Protein AF-A0A661DXK1-F1 (afdb_monomer_lite)

Secondary structure (DSSP, 8-state):
------------------------------------------S--TTTEEEEETTEEEEHHHHHHHHHTT--TT---PPTT-HHHHHHHHHHHHHHHHHHHHHHHHHHTTGGGSHHHHHHHHHHHHHHHHHHHIIIIIITT-PPPHHHHHHHTT-

Foldseek 3Di:
DDDDDDDDDDDDDDDDDDDDDDDDDDDDDDDDDDDPDDPDPDDDPVPQFPDDAVNDTDGVVVLVVCLVVPVDPPDDRDDPPDVVNVVVSVVSVVVVNVVSVVVVVCVVVVVCVDPVVVVVVVVVVVVVVVVCCCCCPVPVPDDDDPVNVVVVVVD

Radius of gyration: 29.28 Å; chains: 1; bounding box: 81×64×82 Å

Structure (mmCIF, N/CA/C/O backbone):
data_AF-A0A661DXK1-F1
#
_entry.id   AF-A0A661DXK1-F1
#
loop_
_atom_site.group_PDB
_atom_site.id
_atom_site.type_symbol
_atom_site.label_atom_id
_atom_site.label_alt_id
_atom_site.label_comp_id
_atom_site.label_asym_id
_atom_site.label_entity_id
_atom_site.label_seq_id
_atom_site.pdbx_PDB_ins_code
_atom_site.Cartn_x
_atom_site.Cartn_y
_atom_site.Cartn_z
_atom_site.occupancy
_atom_site.B_iso_or_equiv
_atom_site.auth_seq_id
_atom_site.auth_comp_id
_atom_site.auth_asym_id
_atom_site.auth_atom_id
_atom_site.pdbx_PDB_model_num
ATOM 1 N N . MET A 1 1 ? -59.986 -14.345 -28.622 1.00 38.09 1 MET A N 1
ATOM 2 C CA . MET A 1 1 ? -59.918 -12.960 -28.096 1.00 38.09 1 MET A CA 1
ATOM 3 C C . MET A 1 1 ? -59.099 -12.105 -29.068 1.00 38.09 1 MET A C 1
ATOM 5 O O . MET A 1 1 ? -58.374 -12.682 -29.869 1.00 38.09 1 MET A O 1
ATOM 9 N N . CYS A 1 2 ? -59.261 -10.778 -29.049 1.00 37.78 2 CYS A N 1
ATOM 10 C CA . CYS A 1 2 ? -58.542 -9.787 -29.890 1.00 37.78 2 CYS A CA 1
ATOM 11 C C . CYS A 1 2 ? -57.035 -9.717 -29.480 1.00 37.78 2 CYS A C 1
ATOM 13 O O . CYS A 1 2 ? -56.733 -10.170 -28.382 1.00 37.78 2 CYS A O 1
ATOM 15 N N . ASN A 1 3 ? -55.992 -9.331 -30.243 1.00 36.53 3 ASN A N 1
ATOM 16 C CA . ASN A 1 3 ? -55.689 -8.197 -31.157 1.00 36.53 3 ASN A CA 1
ATOM 17 C C . ASN A 1 3 ? -55.758 -6.806 -30.466 1.00 36.53 3 ASN A C 1
ATOM 19 O O . ASN A 1 3 ? -56.699 -6.595 -29.710 1.00 36.53 3 ASN A O 1
ATOM 23 N N . ASN A 1 4 ? -54.845 -5.824 -30.634 1.00 40.53 4 ASN A N 1
ATOM 24 C CA . ASN A 1 4 ? -53.823 -5.504 -31.670 1.00 40.53 4 ASN A CA 1
ATOM 25 C C . ASN A 1 4 ? -52.559 -4.846 -31.013 1.00 40.53 4 ASN A C 1
ATOM 27 O O . ASN A 1 4 ? -52.754 -4.195 -29.995 1.00 40.53 4 ASN A O 1
ATOM 31 N N . ASN A 1 5 ? -51.266 -4.915 -31.411 1.00 40.84 5 ASN A N 1
ATOM 32 C CA . ASN A 1 5 ? -50.470 -5.375 -32.586 1.00 40.84 5 ASN A CA 1
ATOM 33 C C . ASN A 1 5 ? -49.815 -4.226 -33.441 1.00 40.84 5 ASN A C 1
ATOM 35 O O . ASN A 1 5 ? -50.264 -3.089 -33.391 1.00 40.84 5 ASN A O 1
ATOM 39 N N . ILE A 1 6 ? -48.766 -4.547 -34.228 1.00 44.53 6 ILE A N 1
ATOM 40 C CA . ILE A 1 6 ? -48.110 -3.791 -35.337 1.00 44.53 6 ILE A CA 1
ATOM 41 C C . ILE A 1 6 ? -47.306 -2.481 -35.056 1.00 44.53 6 ILE A C 1
ATOM 43 O O . ILE A 1 6 ? -47.851 -1.419 -34.796 1.00 44.53 6 ILE A O 1
ATOM 47 N N . LYS A 1 7 ? -45.982 -2.597 -35.298 1.00 36.97 7 LYS A N 1
ATOM 48 C CA . LYS A 1 7 ? -44.988 -1.652 -35.885 1.00 36.97 7 LYS A CA 1
ATOM 49 C C . LYS A 1 7 ? -44.911 -0.186 -35.404 1.00 36.97 7 LYS A C 1
ATOM 51 O O . LYS A 1 7 ? -45.794 0.616 -35.679 1.00 36.97 7 LYS A O 1
ATOM 56 N N . PHE A 1 8 ? -43.707 0.212 -34.977 1.00 36.06 8 PHE A N 1
ATOM 57 C CA . PHE A 1 8 ? -43.208 1.588 -35.118 1.00 36.06 8 PHE A CA 1
ATOM 58 C C . PHE A 1 8 ? -42.010 1.623 -36.081 1.00 36.06 8 PHE A C 1
ATOM 60 O O . PHE A 1 8 ? -41.005 0.952 -35.861 1.00 36.06 8 PHE A O 1
ATOM 67 N N . LEU A 1 9 ? -42.125 2.403 -37.157 1.00 47.31 9 LEU A N 1
ATOM 68 C CA . LEU A 1 9 ? -41.053 2.714 -38.105 1.00 47.31 9 LEU A CA 1
ATOM 69 C C . LEU A 1 9 ? -41.050 4.226 -38.319 1.00 47.31 9 LEU A C 1
ATOM 71 O O . LEU A 1 9 ? -42.036 4.768 -38.810 1.00 47.31 9 LEU A O 1
ATOM 75 N N . SER A 1 10 ? -39.941 4.894 -38.010 1.00 35.59 10 SER A N 1
ATOM 76 C CA . SER A 1 10 ? -39.668 6.231 -38.539 1.00 35.59 10 SER A CA 1
ATOM 77 C C . SER A 1 10 ? -38.165 6.496 -38.580 1.00 35.59 10 SER A C 1
ATOM 79 O O . SER A 1 10 ? -37.492 6.493 -37.551 1.00 35.59 10 SER A O 1
ATOM 81 N N . ARG A 1 11 ? -37.637 6.722 -39.786 1.00 45.88 11 ARG A N 1
ATOM 82 C CA . ARG A 1 11 ? -36.354 7.397 -40.020 1.00 45.88 11 ARG A CA 1
ATOM 83 C C . ARG A 1 11 ? -36.662 8.611 -40.890 1.00 45.88 11 ARG A C 1
ATOM 85 O O . ARG A 1 11 ? -37.051 8.441 -42.041 1.00 45.88 11 ARG A O 1
ATOM 92 N N . ALA A 1 12 ? -36.471 9.806 -40.352 1.00 42.41 12 ALA A N 1
ATOM 93 C CA . ALA A 1 12 ? -36.473 11.061 -41.096 1.00 42.41 12 ALA A CA 1
ATOM 94 C C . ALA A 1 12 ? -35.495 12.022 -40.407 1.00 42.41 12 ALA A C 1
ATOM 96 O O . ALA A 1 12 ? -35.354 11.974 -39.186 1.00 42.41 12 ALA A O 1
ATOM 97 N N . ALA A 1 13 ? -34.799 12.855 -41.179 1.00 42.34 13 ALA A N 1
ATOM 98 C CA . ALA A 1 13 ? -33.769 13.760 -40.673 1.00 42.34 13 ALA A CA 1
ATOM 99 C C . ALA A 1 13 ? -33.868 15.135 -41.345 1.00 42.34 13 ALA A C 1
ATOM 101 O O . ALA A 1 13 ? -34.090 15.200 -42.549 1.00 42.34 13 ALA A O 1
ATOM 102 N N . LEU A 1 14 ? -33.660 16.195 -40.558 1.00 37.97 14 LEU A N 1
ATOM 103 C CA . LEU A 1 14 ? -33.315 17.581 -40.926 1.00 37.97 14 LEU A CA 1
ATOM 104 C C . LEU A 1 14 ? -32.859 18.227 -39.585 1.00 37.97 14 LEU A C 1
ATOM 106 O O . LEU A 1 14 ? -33.583 18.080 -38.608 1.00 37.97 14 LEU A O 1
ATOM 110 N N . VAL A 1 15 ? -31.625 18.699 -39.347 1.00 37.19 15 VAL A N 1
ATOM 111 C CA . VAL A 1 15 ? -30.772 19.718 -40.014 1.00 37.19 15 VAL A CA 1
ATOM 112 C C . VAL A 1 15 ? -31.146 21.165 -39.615 1.00 37.19 15 VAL A C 1
ATOM 114 O O . VAL A 1 15 ? -32.322 21.502 -39.594 1.00 37.19 15 VAL A O 1
ATOM 117 N N . LEU A 1 16 ? -30.107 21.998 -39.386 1.00 36.81 16 LEU A N 1
ATOM 118 C CA . LEU A 1 16 ? -30.073 23.438 -39.012 1.00 36.81 16 LEU A CA 1
ATOM 119 C C . LEU A 1 16 ? -30.355 23.811 -37.537 1.00 36.81 16 LEU A C 1
ATOM 121 O O . LEU A 1 16 ? -31.236 23.251 -36.898 1.00 36.81 16 LEU A O 1
ATOM 125 N N . GLY A 1 17 ? -29.602 24.801 -37.016 1.00 38.91 17 GLY A N 1
ATOM 126 C CA . GLY A 1 17 ? -29.803 25.363 -35.664 1.00 38.91 17 GLY A CA 1
ATOM 127 C C . GLY A 1 17 ? -28.581 26.006 -34.972 1.00 38.91 17 GLY A C 1
ATOM 128 O O . GLY A 1 17 ? -28.361 25.743 -33.795 1.00 38.91 17 GLY A O 1
ATOM 129 N N . LEU A 1 18 ? -27.759 26.810 -35.663 1.00 41.91 18 LEU A N 1
ATOM 130 C CA . LEU A 1 18 ? -26.598 27.488 -35.052 1.00 41.91 18 LEU A CA 1
ATOM 131 C C . LEU A 1 18 ? -27.007 28.809 -34.367 1.00 41.91 18 LEU A C 1
ATOM 133 O O . LEU A 1 18 ? -27.441 29.725 -35.061 1.00 41.91 18 LEU A O 1
ATOM 137 N N . SER A 1 19 ? -26.773 28.941 -33.055 1.00 40.97 19 SER A N 1
ATOM 138 C CA . SER A 1 19 ? -26.914 30.206 -32.307 1.00 40.97 19 SER A CA 1
ATOM 139 C C . SER A 1 19 ? -25.865 30.320 -31.196 1.00 40.97 19 SER A C 1
ATOM 141 O O . SER A 1 19 ? -25.796 29.457 -30.325 1.00 40.97 19 SER A O 1
ATOM 143 N N . LEU A 1 20 ? -25.078 31.402 -31.195 1.00 43.16 20 LEU A N 1
ATOM 144 C CA . LEU A 1 20 ? -24.196 31.756 -30.078 1.00 43.16 20 LEU A CA 1
ATOM 145 C C . LEU A 1 20 ? -24.950 32.627 -29.064 1.00 43.16 20 LEU A C 1
ATOM 147 O O . LEU A 1 20 ? -25.704 33.515 -29.459 1.00 43.16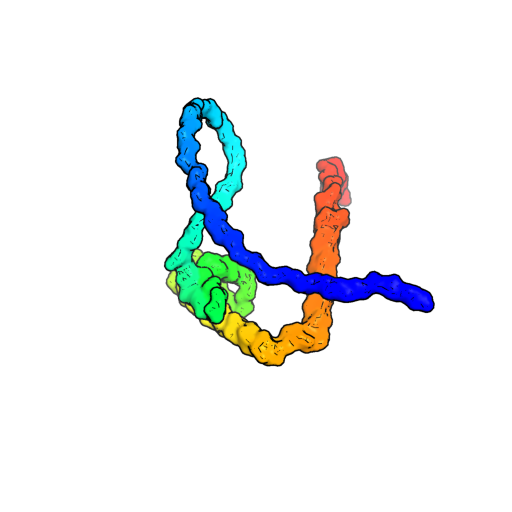 20 LEU A O 1
ATOM 151 N N . LEU A 1 21 ? -24.659 32.453 -27.774 1.00 51.19 21 LEU A N 1
ATOM 152 C CA . LEU A 1 21 ? -24.966 33.435 -26.731 1.00 51.19 21 LEU A CA 1
ATOM 153 C C . LEU A 1 21 ? -23.722 33.677 -25.873 1.00 51.19 21 LEU A C 1
ATOM 155 O O . LEU A 1 21 ? -23.481 32.994 -24.883 1.00 51.19 21 LEU A O 1
ATOM 159 N N . GLY A 1 22 ? -22.932 34.669 -26.280 1.00 39.12 22 GLY A N 1
ATOM 160 C CA . GLY A 1 22 ? -21.877 35.271 -25.473 1.00 39.12 22 GLY A CA 1
ATOM 161 C C . GLY A 1 22 ? -22.071 36.783 -25.459 1.00 39.12 22 GLY A C 1
ATOM 162 O O . GLY A 1 22 ? -21.933 37.424 -26.497 1.00 39.12 22 GLY A O 1
ATOM 163 N N . ALA A 1 23 ? -22.421 37.340 -24.300 1.00 42.62 23 ALA A N 1
ATOM 164 C CA . ALA A 1 23 ? -22.548 38.777 -24.079 1.00 42.62 23 ALA A CA 1
ATOM 165 C C . ALA A 1 23 ? -22.251 39.088 -22.603 1.00 42.62 23 ALA A C 1
ATOM 167 O O . ALA A 1 23 ? -22.959 38.617 -21.714 1.00 42.62 23 ALA A O 1
ATOM 168 N N . CYS A 1 24 ? -21.188 39.850 -22.348 1.00 42.25 24 CYS A N 1
ATOM 169 C CA . CYS A 1 24 ? -20.790 40.270 -21.003 1.00 42.25 24 CYS A CA 1
ATOM 170 C C . CYS A 1 24 ? -21.582 41.507 -20.541 1.00 42.25 24 CYS A C 1
ATOM 172 O O . CYS A 1 24 ? -22.112 42.255 -21.363 1.00 42.25 24 CYS A O 1
ATOM 174 N N . GLY A 1 25 ? -21.611 41.760 -19.230 1.00 28.70 25 GLY A N 1
ATOM 175 C CA . GLY A 1 25 ? -22.192 42.977 -18.658 1.00 28.70 25 GLY A CA 1
ATOM 176 C C . GLY A 1 25 ? -21.842 43.146 -17.180 1.00 28.70 25 GLY A C 1
ATOM 177 O O . GLY A 1 25 ? -22.477 42.541 -16.321 1.00 28.70 25 GLY A O 1
ATOM 178 N N . ASP A 1 26 ? -20.830 43.962 -16.889 1.00 37.12 26 ASP A N 1
ATOM 179 C CA . ASP A 1 26 ? -20.259 44.132 -15.549 1.00 37.12 26 ASP A CA 1
ATOM 180 C C . ASP A 1 26 ? -21.192 44.805 -14.529 1.00 37.12 26 ASP A C 1
ATOM 182 O O . ASP A 1 26 ? -21.925 45.746 -14.860 1.00 37.12 26 ASP A O 1
ATOM 186 N N . LYS A 1 27 ? -21.019 44.432 -13.249 1.00 31.48 27 LYS A N 1
ATOM 187 C CA . LYS A 1 27 ? -20.872 45.386 -12.129 1.00 31.48 27 LYS A CA 1
ATOM 188 C C . LYS A 1 27 ? -19.812 44.908 -11.134 1.00 31.48 27 LYS A C 1
ATOM 190 O O . LYS A 1 27 ? -19.471 43.733 -11.091 1.00 31.48 27 LYS A O 1
ATOM 195 N N . SER A 1 28 ? -19.274 45.867 -10.386 1.00 32.56 28 SER A N 1
ATOM 196 C CA . SER A 1 28 ? -18.034 45.766 -9.613 1.00 32.56 28 SER A CA 1
ATOM 197 C C . SER A 1 28 ? -18.272 45.738 -8.097 1.00 32.56 28 SER A C 1
ATOM 199 O O . SER A 1 28 ? -19.325 46.163 -7.625 1.00 32.56 28 SER A O 1
ATOM 201 N N . SER A 1 29 ? -17.197 45.382 -7.385 1.00 31.16 29 SER A N 1
ATOM 202 C CA . SER A 1 29 ? -16.835 45.819 -6.026 1.00 31.16 29 SER A CA 1
ATOM 203 C C . SER A 1 29 ? -17.256 44.952 -4.831 1.00 31.16 29 SER A C 1
ATOM 205 O O . SER A 1 29 ? -18.380 45.013 -4.351 1.00 31.16 29 SER A O 1
ATOM 207 N N . ASP A 1 30 ? -16.232 44.265 -4.312 1.00 29.59 30 ASP A N 1
ATOM 208 C CA . ASP A 1 30 ? -15.801 44.240 -2.903 1.00 29.59 30 ASP A CA 1
ATOM 209 C C . ASP A 1 30 ? -16.757 43.739 -1.801 1.00 29.59 30 ASP A C 1
ATOM 211 O O . ASP A 1 30 ? -17.664 44.435 -1.347 1.00 29.59 30 ASP A O 1
ATOM 215 N N . ALA A 1 31 ? -16.412 42.565 -1.261 1.00 33.53 31 ALA A N 1
ATOM 216 C CA . ALA A 1 31 ? -16.546 42.257 0.160 1.00 33.53 31 ALA A CA 1
ATOM 217 C C . ALA A 1 31 ? -15.465 41.236 0.570 1.00 33.53 31 ALA A C 1
ATOM 219 O O . ALA A 1 31 ? -15.501 40.077 0.155 1.00 33.53 31 ALA A O 1
ATOM 220 N N . THR A 1 32 ? -14.501 41.645 1.397 1.00 34.53 32 THR A N 1
ATOM 221 C CA . THR A 1 32 ? -13.485 40.732 1.953 1.00 34.53 32 THR A CA 1
ATOM 222 C C . THR A 1 32 ? -14.071 39.894 3.093 1.00 34.53 32 THR A C 1
ATOM 224 O O . THR A 1 32 ? -14.407 40.443 4.141 1.00 34.53 32 THR A O 1
ATOM 227 N N . VAL A 1 33 ? -14.130 38.565 2.936 1.00 41.22 33 VAL A N 1
ATOM 228 C CA . VAL A 1 33 ? -14.401 37.628 4.042 1.00 41.22 33 VAL A CA 1
ATOM 229 C C . VAL A 1 33 ? -13.423 36.451 4.019 1.00 41.22 33 VAL A C 1
ATOM 231 O O . VAL A 1 33 ? -13.191 35.818 2.993 1.00 41.22 33 VAL A O 1
ATOM 234 N N . THR A 1 34 ? -12.864 36.187 5.197 1.00 37.81 34 THR A N 1
ATOM 235 C CA . THR A 1 34 ? -11.996 35.072 5.591 1.00 37.81 34 THR A CA 1
ATOM 236 C C . THR A 1 34 ? -12.460 33.709 5.053 1.00 37.81 34 THR A C 1
ATOM 238 O O . THR A 1 34 ? -13.644 33.388 5.109 1.00 37.81 34 THR A O 1
ATOM 241 N N . GLY A 1 35 ? -11.522 32.890 4.563 1.00 33.81 35 GLY A N 1
ATOM 242 C CA . GLY A 1 35 ? -11.822 31.577 3.972 1.00 33.81 35 GLY A CA 1
ATOM 243 C C . GLY A 1 35 ? -12.206 30.478 4.975 1.00 33.81 35 GLY A C 1
ATOM 244 O O . GLY A 1 35 ? -12.186 30.676 6.191 1.00 33.81 35 GLY A O 1
ATOM 245 N N . PRO A 1 36 ? -12.463 29.268 4.455 1.00 36.94 36 PRO A N 1
ATOM 246 C CA . PRO A 1 36 ? -11.541 28.167 4.753 1.00 36.94 36 PRO A CA 1
ATOM 247 C C . PRO A 1 36 ? -10.765 27.686 3.513 1.00 36.94 36 PRO A C 1
ATOM 249 O O . PRO A 1 36 ? -10.957 28.164 2.396 1.00 36.94 36 PRO A O 1
ATOM 252 N N . VAL A 1 37 ? -9.832 26.755 3.732 1.00 44.19 37 VAL A N 1
ATOM 253 C CA . VAL A 1 37 ? -8.862 26.289 2.730 1.00 44.19 37 VAL A CA 1
ATOM 254 C C . VAL A 1 37 ? -9.516 25.386 1.677 1.00 44.19 37 VAL A C 1
ATOM 256 O O . VAL A 1 37 ? -9.548 24.165 1.819 1.00 44.19 37 VAL A O 1
ATOM 259 N N . SER A 1 38 ? -9.958 25.975 0.568 1.00 34.91 38 SER A N 1
ATOM 260 C CA . SER A 1 38 ? -10.167 25.234 -0.679 1.00 34.91 38 SER A CA 1
ATOM 261 C C . SER A 1 38 ? -8.815 24.952 -1.335 1.00 34.91 38 SER A C 1
ATOM 263 O O . SER A 1 38 ? -8.271 25.806 -2.036 1.00 34.91 38 SER A O 1
ATOM 265 N N . GLN A 1 39 ? -8.272 23.748 -1.133 1.00 37.34 39 GLN A N 1
ATOM 266 C CA . GLN A 1 39 ? -7.188 23.240 -1.978 1.00 37.34 39 GLN A CA 1
ATOM 267 C C . GLN A 1 39 ? -7.727 23.045 -3.399 1.00 37.34 39 GLN A C 1
ATOM 269 O O . GLN A 1 39 ? -8.360 22.038 -3.712 1.00 37.34 39 GLN A O 1
ATOM 274 N N . ALA A 1 40 ? -7.497 24.030 -4.266 1.00 39.28 40 ALA A N 1
ATOM 275 C CA . ALA A 1 40 ? -7.760 23.883 -5.686 1.00 39.28 40 ALA A CA 1
ATOM 276 C C . ALA A 1 40 ? -6.841 22.785 -6.242 1.00 39.28 40 ALA A C 1
ATOM 278 O O . ALA A 1 40 ? -5.620 22.931 -6.228 1.00 39.28 40 ALA A O 1
ATOM 279 N N . VAL A 1 41 ? -7.426 21.695 -6.747 1.00 48.78 41 VAL A N 1
ATOM 280 C CA . VAL A 1 41 ? -6.698 20.618 -7.439 1.00 48.78 41 VAL A CA 1
ATOM 281 C C . VAL A 1 41 ? -6.341 21.109 -8.848 1.00 48.78 41 VAL A C 1
ATOM 283 O O . VAL A 1 41 ? -6.937 20.723 -9.851 1.00 48.78 41 VAL A O 1
ATOM 286 N N . SER A 1 42 ? -5.431 22.081 -8.911 1.00 40.69 42 SER A N 1
ATOM 287 C CA . SER A 1 42 ? -5.127 22.838 -10.119 1.00 40.69 42 SER A CA 1
ATOM 288 C C . SER A 1 42 ? -4.049 22.158 -10.962 1.00 40.69 42 SER A C 1
ATOM 290 O O . SER A 1 42 ? -2.866 22.255 -10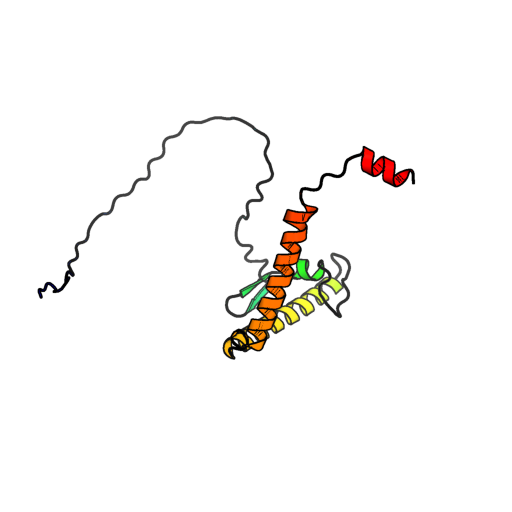.649 1.00 40.69 42 SER A O 1
ATOM 292 N N . ALA A 1 43 ? -4.489 21.562 -12.071 1.00 41.09 43 ALA A N 1
ATOM 293 C CA . ALA A 1 43 ? -3.701 21.210 -13.253 1.00 41.09 43 ALA A CA 1
ATOM 294 C C . ALA A 1 43 ? -2.465 20.302 -13.053 1.00 41.09 43 ALA A C 1
ATOM 296 O O . ALA A 1 43 ? -1.359 20.761 -12.782 1.00 41.09 43 ALA A O 1
ATOM 297 N N . GLN A 1 44 ? -2.656 19.022 -13.388 1.00 46.44 44 GLN A N 1
ATOM 298 C CA . GLN A 1 44 ? -1.805 18.288 -14.335 1.00 46.44 44 GLN A CA 1
ATOM 299 C C . GLN A 1 44 ? -0.289 18.562 -14.234 1.00 46.44 44 GLN A C 1
ATOM 301 O O . GLN A 1 44 ? 0.295 19.245 -15.079 1.00 46.44 44 GLN A O 1
ATOM 306 N N . GLN A 1 45 ? 0.375 17.997 -13.223 1.00 43.47 45 GLN A N 1
ATOM 307 C CA . GLN A 1 45 ? 1.836 18.041 -13.136 1.00 43.47 45 GLN A CA 1
ATOM 308 C C . GLN A 1 45 ? 2.473 17.087 -14.159 1.00 43.47 45 GLN A C 1
ATOM 310 O O . GLN A 1 45 ? 2.947 16.007 -13.816 1.00 43.47 45 GLN A O 1
ATOM 315 N N . SER A 1 46 ? 2.574 17.523 -15.418 1.00 50.28 46 SER A N 1
ATOM 316 C CA . SER A 1 46 ? 3.243 16.811 -16.528 1.00 50.28 46 SER A CA 1
ATOM 317 C C . SER A 1 46 ? 4.766 16.613 -16.350 1.00 50.28 46 SER A C 1
ATOM 319 O O . SER A 1 46 ? 5.468 16.330 -17.318 1.00 50.28 46 SER A O 1
ATOM 321 N N . GLY A 1 47 ? 5.281 16.799 -15.131 1.00 61.03 47 GLY A N 1
ATOM 322 C CA . GLY A 1 47 ? 6.644 16.495 -14.693 1.00 61.03 47 GLY A CA 1
ATOM 323 C C . GLY A 1 47 ? 6.716 15.752 -13.346 1.00 61.03 47 GLY A C 1
ATOM 324 O O . GLY A 1 47 ? 7.815 15.583 -12.831 1.00 61.03 47 GLY A O 1
ATOM 325 N N . ASP A 1 48 ? 5.580 15.328 -12.772 1.00 87.94 48 ASP A N 1
ATOM 326 C CA . ASP A 1 48 ? 5.519 14.383 -11.639 1.00 87.94 48 ASP A CA 1
ATOM 327 C C . ASP A 1 48 ? 5.367 12.927 -12.132 1.00 87.94 48 ASP A C 1
ATOM 329 O O . ASP A 1 48 ? 5.778 11.996 -11.444 1.00 87.94 48 ASP A O 1
ATOM 333 N N . VAL A 1 49 ? 4.853 12.722 -13.354 1.00 91.00 49 VAL A N 1
ATOM 334 C CA . VAL A 1 49 ? 4.802 11.412 -14.029 1.00 91.00 49 VAL A CA 1
ATOM 335 C C . VAL A 1 49 ? 6.223 10.918 -14.323 1.00 91.00 49 VAL A C 1
ATOM 337 O O . VAL A 1 49 ? 6.953 11.538 -15.097 1.00 91.00 49 VAL A O 1
ATOM 340 N N . VAL A 1 50 ? 6.604 9.776 -13.745 1.00 90.44 50 VAL A N 1
ATOM 341 C CA . VAL A 1 50 ? 7.926 9.142 -13.931 1.00 90.44 50 VAL A CA 1
ATOM 342 C C . VAL A 1 50 ? 7.885 7.861 -14.764 1.00 90.44 50 VAL A C 1
ATOM 344 O O . VAL A 1 50 ? 8.911 7.470 -15.318 1.00 90.44 50 VAL A O 1
ATOM 347 N N . ALA A 1 51 ? 6.722 7.218 -14.898 1.00 91.06 51 ALA A N 1
ATOM 348 C CA . ALA A 1 51 ? 6.508 6.091 -15.808 1.00 91.06 51 ALA A CA 1
ATOM 349 C C . ALA A 1 51 ? 5.033 5.976 -16.233 1.00 91.06 51 ALA A C 1
ATOM 351 O O . ALA A 1 51 ? 4.153 6.591 -15.633 1.00 91.06 51 ALA A O 1
ATOM 352 N N . ARG A 1 52 ? 4.759 5.154 -17.252 1.00 92.75 52 ARG A N 1
ATOM 353 C CA . ARG A 1 52 ? 3.406 4.735 -17.648 1.00 92.75 52 ARG A CA 1
ATOM 354 C C . ARG A 1 52 ? 3.392 3.225 -17.881 1.00 92.75 52 ARG A C 1
ATOM 356 O O . ARG A 1 52 ? 4.300 2.715 -18.536 1.00 92.75 52 ARG A O 1
ATOM 363 N N . VAL A 1 53 ? 2.373 2.528 -17.382 1.00 91.44 53 VAL A N 1
ATOM 364 C CA . VAL A 1 53 ? 2.181 1.080 -17.565 1.00 91.44 53 VAL A CA 1
ATOM 365 C C . VAL A 1 53 ? 0.756 0.840 -18.062 1.00 91.44 53 VAL A C 1
ATOM 367 O O . VAL A 1 53 ? -0.210 1.023 -17.329 1.00 91.44 53 VAL A O 1
ATOM 370 N N . GLY A 1 54 ? 0.616 0.481 -19.341 1.00 89.62 54 GLY A N 1
ATOM 371 C CA . GLY A 1 54 ? -0.690 0.481 -20.005 1.00 89.62 54 GLY A CA 1
ATOM 372 C C . GLY A 1 54 ? -1.280 1.895 -20.047 1.00 89.62 54 GLY A C 1
ATOM 373 O O . GLY A 1 54 ? -0.650 2.815 -20.574 1.00 89.62 54 GLY A O 1
ATOM 374 N N . GLU A 1 55 ? -2.473 2.066 -19.480 1.00 88.69 55 GLU A N 1
ATOM 375 C CA . GLU A 1 55 ? -3.132 3.373 -19.347 1.00 88.69 55 GLU A CA 1
ATOM 376 C C . GLU A 1 55 ? -2.717 4.134 -18.070 1.00 88.69 55 GLU A C 1
ATOM 378 O O . GLU A 1 55 ? -2.880 5.352 -18.009 1.00 88.69 55 GLU A O 1
ATOM 383 N N . GLU A 1 56 ? -2.130 3.455 -17.077 1.00 89.25 56 GLU A N 1
ATOM 384 C CA . GLU A 1 56 ? -1.826 4.017 -15.755 1.00 89.25 56 GLU A CA 1
ATOM 385 C C . GLU A 1 56 ? -0.533 4.852 -15.745 1.00 89.25 56 GLU A C 1
ATOM 387 O O . GLU A 1 56 ? 0.498 4.435 -16.278 1.00 89.25 56 GLU A O 1
ATOM 392 N N . GLU A 1 57 ? -0.576 6.028 -15.112 1.00 92.75 57 GLU A N 1
ATOM 393 C CA . GLU A 1 57 ? 0.561 6.941 -14.929 1.00 92.75 57 GLU A CA 1
ATOM 394 C C . GLU A 1 57 ? 1.115 6.824 -13.500 1.00 92.75 57 GLU A C 1
ATOM 396 O O . GLU A 1 57 ? 0.396 7.044 -12.526 1.00 92.75 57 GLU A O 1
ATOM 401 N N . ILE A 1 58 ? 2.403 6.493 -13.366 1.00 89.69 58 ILE A N 1
ATOM 402 C CA . ILE A 1 58 ? 3.082 6.371 -12.069 1.00 89.69 58 ILE A CA 1
ATOM 403 C C . ILE A 1 58 ? 3.772 7.697 -11.748 1.00 89.69 58 ILE A C 1
ATOM 405 O O . ILE A 1 58 ? 4.662 8.138 -12.479 1.00 89.69 58 ILE A O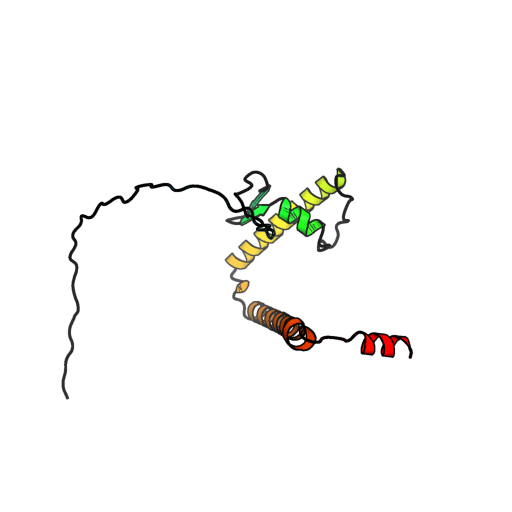 1
ATOM 409 N N . ASN A 1 59 ? 3.390 8.294 -10.619 1.00 92.31 59 ASN A N 1
ATOM 410 C CA . ASN A 1 59 ? 3.819 9.624 -10.190 1.00 92.31 59 ASN A CA 1
ATOM 411 C C . ASN A 1 59 ? 4.865 9.583 -9.062 1.00 92.31 59 ASN A C 1
ATOM 413 O O . ASN A 1 59 ? 4.789 8.752 -8.155 1.00 92.31 59 ASN A O 1
ATOM 417 N N . PHE A 1 60 ? 5.818 10.517 -9.056 1.00 88.00 60 PHE A N 1
ATOM 418 C CA . PHE A 1 60 ? 6.834 10.627 -8.004 1.00 88.00 60 PHE A CA 1
ATOM 419 C C . PHE A 1 60 ? 6.215 10.991 -6.644 1.00 88.00 60 PHE A C 1
ATOM 421 O O . PHE A 1 60 ? 6.643 10.460 -5.616 1.00 88.00 60 PHE A O 1
ATOM 428 N N . SER A 1 61 ? 5.157 11.806 -6.622 1.00 87.31 61 SER A N 1
ATOM 429 C CA . SER A 1 61 ? 4.328 12.051 -5.432 1.00 87.31 61 SER A CA 1
ATOM 430 C C . SER A 1 61 ? 3.770 10.764 -4.797 1.00 87.31 61 SER A C 1
ATOM 432 O O . SER A 1 61 ? 3.813 10.617 -3.568 1.00 87.31 61 SER A O 1
ATOM 434 N N . LEU A 1 62 ? 3.327 9.794 -5.608 1.00 85.00 62 LEU A N 1
ATOM 435 C CA . LEU A 1 62 ? 2.868 8.478 -5.149 1.00 85.00 62 LEU A CA 1
ATOM 436 C C . LEU A 1 62 ? 4.027 7.657 -4.564 1.00 85.00 62 LEU A C 1
ATOM 438 O O . LEU A 1 62 ? 3.916 7.180 -3.437 1.00 85.00 62 LEU A O 1
ATOM 442 N N . LEU A 1 63 ? 5.164 7.564 -5.262 1.00 86.00 63 LEU A N 1
ATOM 443 C CA . LEU A 1 63 ? 6.354 6.846 -4.772 1.00 86.00 63 LEU A CA 1
ATOM 444 C C . LEU A 1 63 ? 6.860 7.425 -3.438 1.00 86.00 63 LEU A C 1
ATOM 446 O O . LEU A 1 63 ? 7.164 6.693 -2.496 1.00 86.00 63 LEU A O 1
ATOM 450 N N . ASN A 1 64 ? 6.901 8.754 -3.323 1.00 84.75 64 ASN A N 1
ATOM 451 C CA . ASN A 1 64 ? 7.262 9.446 -2.088 1.00 84.75 64 ASN A CA 1
ATOM 452 C C . ASN A 1 64 ? 6.269 9.156 -0.948 1.00 84.75 64 ASN A C 1
ATOM 454 O O . ASN A 1 64 ? 6.685 9.053 0.206 1.00 84.75 64 ASN A O 1
ATOM 458 N N . THR A 1 65 ? 4.982 8.989 -1.262 1.00 85.06 65 THR A N 1
ATOM 459 C CA . THR A 1 65 ? 3.950 8.592 -0.294 1.00 85.06 65 THR A CA 1
ATOM 460 C C . THR A 1 65 ? 4.149 7.143 0.152 1.00 85.06 65 THR A C 1
ATOM 462 O O . THR A 1 65 ? 4.305 6.907 1.345 1.00 85.06 65 THR A O 1
ATOM 465 N N . MET A 1 66 ? 4.270 6.187 -0.777 1.00 81.06 66 MET A N 1
ATOM 466 C CA . MET A 1 66 ? 4.513 4.764 -0.476 1.00 81.06 66 MET A CA 1
ATOM 467 C C . MET A 1 66 ? 5.755 4.548 0.405 1.00 81.06 66 MET A C 1
ATOM 469 O O . MET A 1 66 ? 5.723 3.734 1.328 1.00 81.06 66 MET A O 1
ATOM 473 N N . LEU A 1 67 ? 6.832 5.303 0.156 1.00 81.12 67 LEU A N 1
ATOM 474 C CA . LEU A 1 67 ? 8.061 5.263 0.953 1.00 81.12 67 LEU A CA 1
ATOM 475 C C . LEU A 1 67 ? 7.878 5.817 2.379 1.00 81.12 67 LEU A C 1
ATOM 477 O O . LEU A 1 67 ? 8.533 5.346 3.306 1.00 81.12 67 LEU A O 1
ATOM 481 N N . ASN A 1 68 ? 6.994 6.800 2.566 1.00 78.56 68 ASN A N 1
ATOM 482 C CA . ASN A 1 68 ? 6.703 7.390 3.875 1.00 78.56 68 ASN A CA 1
ATOM 483 C C . ASN A 1 68 ? 5.640 6.595 4.661 1.00 78.56 68 ASN A C 1
ATOM 485 O O . ASN A 1 68 ? 5.679 6.578 5.888 1.00 78.56 68 ASN A O 1
ATOM 489 N N . SER A 1 69 ? 4.725 5.900 3.980 1.00 71.50 69 SER A N 1
ATOM 490 C CA . SER A 1 69 ? 3.636 5.096 4.566 1.00 71.50 69 SER A CA 1
ATOM 491 C C . SER A 1 69 ? 4.066 3.700 5.051 1.00 71.50 69 SER A C 1
ATOM 493 O O . SER A 1 69 ? 3.227 2.807 5.122 1.00 71.50 69 SER A O 1
ATOM 495 N N . SER A 1 70 ? 5.364 3.494 5.320 1.00 61.00 70 SER A N 1
ATOM 496 C CA . SER A 1 70 ? 5.987 2.258 5.848 1.00 61.00 70 SER A CA 1
ATOM 497 C C . SER A 1 70 ? 5.654 0.926 5.139 1.00 61.00 70 SER A C 1
ATOM 499 O O . SER A 1 70 ? 6.036 -0.142 5.614 1.00 61.00 70 SER A O 1
ATOM 501 N N . ALA A 1 71 ? 5.029 0.967 3.959 1.00 56.06 71 ALA A N 1
ATOM 502 C CA . ALA A 1 71 ? 4.405 -0.180 3.291 1.00 56.06 71 ALA A CA 1
ATOM 503 C C . ALA A 1 71 ? 5.367 -1.089 2.488 1.00 56.06 71 ALA A C 1
ATOM 505 O O . ALA A 1 71 ? 4.926 -1.946 1.724 1.00 56.06 71 ALA A O 1
ATOM 506 N N . MET A 1 72 ? 6.686 -0.912 2.624 1.00 61.38 72 MET A N 1
ATOM 507 C CA . MET A 1 72 ? 7.703 -1.574 1.794 1.00 61.38 72 MET A CA 1
ATOM 508 C C . MET A 1 72 ? 8.522 -2.601 2.584 1.00 61.38 72 MET A C 1
ATOM 510 O O . MET A 1 72 ? 9.578 -2.302 3.139 1.00 61.38 72 MET A O 1
ATOM 514 N N . VAL A 1 73 ? 8.064 -3.857 2.575 1.00 65.62 73 VAL A N 1
ATOM 515 C CA . VAL A 1 73 ? 8.819 -4.984 3.147 1.00 65.62 73 VAL A CA 1
ATOM 516 C C . VAL A 1 73 ? 10.183 -5.112 2.453 1.00 65.62 73 VAL A C 1
ATOM 518 O O . VAL A 1 73 ? 10.274 -5.237 1.229 1.00 65.62 73 VAL A O 1
ATOM 521 N N . GLY A 1 74 ? 11.253 -5.099 3.250 1.00 66.06 74 GLY A N 1
ATOM 522 C CA . GLY A 1 74 ? 12.618 -5.361 2.786 1.00 66.06 74 GLY A CA 1
ATOM 523 C C . GLY A 1 74 ? 13.377 -4.174 2.181 1.00 66.06 74 GLY A C 1
ATOM 524 O O . GLY A 1 74 ? 14.471 -4.397 1.671 1.00 66.06 74 GLY A O 1
ATOM 525 N N . LEU A 1 75 ? 12.861 -2.938 2.244 1.00 69.69 75 LEU A N 1
ATOM 526 C CA . LEU A 1 75 ? 13.668 -1.726 2.027 1.00 69.69 75 LEU A CA 1
ATOM 527 C C . LEU A 1 75 ? 13.730 -0.900 3.318 1.00 69.69 75 LEU A C 1
ATOM 529 O O . LEU A 1 75 ? 12.724 -0.720 4.000 1.00 69.69 75 LEU A O 1
ATOM 533 N N . SER A 1 76 ? 14.911 -0.381 3.652 1.00 68.75 76 SER A N 1
ATOM 534 C CA . SER A 1 76 ? 15.064 0.637 4.692 1.00 68.75 76 SER A CA 1
ATOM 535 C C . SER A 1 76 ? 14.594 1.996 4.167 1.00 68.75 76 SER A C 1
ATOM 537 O O . SER A 1 76 ? 14.819 2.324 3.004 1.00 68.75 76 SER A O 1
ATOM 539 N N . ILE A 1 77 ? 13.956 2.7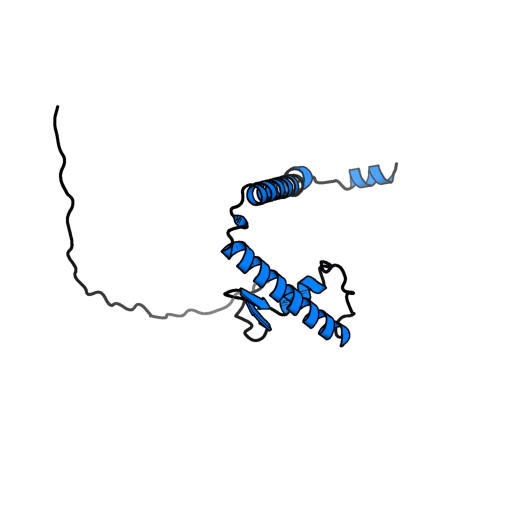97 5.025 1.00 72.06 77 ILE A N 1
ATOM 540 C CA . ILE A 1 77 ? 13.514 4.161 4.696 1.00 72.06 77 ILE A CA 1
ATOM 541 C C . ILE A 1 77 ? 14.679 5.125 4.984 1.00 72.06 77 ILE A C 1
ATOM 543 O O . ILE A 1 77 ? 15.029 5.291 6.156 1.00 72.06 77 ILE A O 1
ATOM 547 N N . PRO A 1 78 ? 15.307 5.761 3.975 1.00 73.62 78 PRO A N 1
ATOM 548 C CA . PRO A 1 78 ? 16.404 6.697 4.207 1.00 73.62 78 PRO A CA 1
ATOM 549 C C . PRO A 1 78 ? 15.880 8.079 4.614 1.00 73.62 78 PRO A C 1
ATOM 551 O O . PRO A 1 78 ? 14.725 8.430 4.349 1.00 73.62 78 PRO A O 1
ATOM 554 N N . ALA A 1 79 ? 16.746 8.888 5.225 1.00 73.19 79 ALA A N 1
ATOM 555 C CA . ALA A 1 79 ? 16.408 10.255 5.608 1.00 73.19 79 ALA A CA 1
ATOM 556 C C . ALA A 1 79 ? 16.024 11.119 4.389 1.00 73.19 79 ALA A C 1
ATOM 558 O O . ALA A 1 79 ? 16.470 10.896 3.261 1.00 73.19 79 ALA A O 1
ATOM 559 N N . LEU A 1 80 ? 15.172 12.124 4.613 1.00 69.00 80 LEU A N 1
ATOM 560 C CA . LEU A 1 80 ? 14.693 13.000 3.544 1.00 69.00 80 LEU A CA 1
ATOM 561 C C . LEU A 1 80 ? 15.861 13.773 2.907 1.00 69.00 80 LEU A C 1
ATOM 563 O O . LEU A 1 80 ? 16.645 14.409 3.605 1.00 69.00 80 LEU A O 1
ATOM 567 N N . GLY A 1 81 ? 15.946 13.734 1.575 1.00 70.06 81 GLY A N 1
ATOM 568 C CA . GLY A 1 81 ? 16.932 14.489 0.794 1.00 70.06 81 GLY A CA 1
ATOM 569 C C . GLY A 1 81 ? 18.312 13.842 0.620 1.00 70.06 81 GLY A C 1
ATOM 570 O O . GLY A 1 81 ? 19.170 14.475 0.010 1.00 70.06 81 GLY A O 1
ATOM 571 N N . THR A 1 82 ? 18.557 12.616 1.103 1.00 79.50 82 THR A N 1
ATOM 572 C CA . THR A 1 82 ? 19.857 11.946 0.893 1.00 79.50 82 THR A CA 1
ATOM 573 C C . THR A 1 82 ? 19.922 11.175 -0.441 1.00 79.50 82 THR A C 1
ATOM 575 O O . THR A 1 82 ? 18.879 10.739 -0.945 1.00 79.50 82 THR A O 1
ATOM 578 N N . PRO A 1 83 ? 21.118 10.960 -1.034 1.00 80.88 83 PRO A N 1
ATOM 579 C CA . PRO A 1 83 ? 21.267 10.216 -2.293 1.00 80.88 83 PRO A CA 1
ATOM 580 C C . PRO A 1 83 ? 20.746 8.774 -2.226 1.00 80.88 83 PRO A C 1
ATOM 582 O O . PRO A 1 83 ? 20.218 8.250 -3.205 1.00 80.88 83 PRO A O 1
ATOM 585 N N . GLU A 1 84 ? 20.825 8.137 -1.058 1.00 82.62 84 GLU A N 1
ATOM 586 C CA . GLU A 1 84 ? 20.321 6.779 -0.828 1.00 82.62 84 GLU A CA 1
ATOM 587 C C . GLU A 1 84 ? 18.795 6.727 -0.989 1.00 82.62 84 GLU A C 1
ATOM 589 O O . GLU A 1 84 ? 18.258 5.739 -1.492 1.00 82.62 84 GLU A O 1
ATOM 594 N N . ARG A 1 85 ? 18.085 7.816 -0.646 1.00 82.00 85 ARG A N 1
ATOM 595 C CA . ARG A 1 85 ? 16.640 7.940 -0.886 1.00 82.00 85 ARG A CA 1
ATOM 596 C C . ARG A 1 85 ? 16.312 7.957 -2.377 1.00 82.00 85 ARG A C 1
ATOM 598 O O . ARG A 1 85 ? 15.320 7.352 -2.769 1.00 82.00 85 ARG A O 1
ATOM 605 N N . GLN A 1 86 ? 17.159 8.566 -3.210 1.00 82.75 86 GLN A N 1
ATOM 606 C CA . GLN A 1 86 ? 17.006 8.531 -4.669 1.00 82.75 86 GLN A CA 1
ATOM 607 C C . GLN A 1 86 ? 17.096 7.090 -5.196 1.00 82.75 86 GLN A C 1
ATOM 609 O O . GLN A 1 86 ? 16.254 6.665 -5.984 1.00 82.75 86 GLN A O 1
ATOM 614 N N . GLN A 1 87 ? 18.072 6.312 -4.712 1.00 85.62 87 GLN A N 1
ATOM 615 C CA . GLN A 1 87 ? 18.246 4.912 -5.107 1.00 85.62 87 GLN A CA 1
ATOM 616 C C . GLN A 1 87 ? 17.077 4.026 -4.644 1.00 85.62 87 GLN A C 1
ATOM 618 O O . GLN A 1 87 ? 16.595 3.198 -5.416 1.00 85.62 87 GLN A O 1
ATOM 623 N N . VAL A 1 88 ? 16.576 4.231 -3.420 1.00 85.50 88 VAL A N 1
ATOM 624 C CA . VAL A 1 88 ? 15.385 3.530 -2.908 1.00 85.50 88 VAL A CA 1
ATOM 625 C C . VAL A 1 88 ? 14.134 3.872 -3.724 1.00 85.50 88 VAL A C 1
ATOM 627 O O . VAL A 1 88 ? 13.346 2.973 -4.009 1.00 85.50 88 VAL A O 1
ATOM 630 N N . ILE A 1 89 ? 13.967 5.123 -4.171 1.00 87.12 89 ILE A N 1
ATOM 631 C CA . ILE A 1 89 ? 12.851 5.522 -5.047 1.00 87.12 89 ILE A CA 1
ATOM 632 C C . ILE A 1 89 ? 12.940 4.839 -6.423 1.00 87.12 89 ILE A C 1
ATOM 634 O O . ILE A 1 89 ? 11.915 4.395 -6.935 1.00 87.12 89 ILE A O 1
ATOM 638 N N . ILE A 1 90 ? 14.138 4.674 -6.997 1.00 87.88 90 ILE A N 1
ATOM 639 C CA . ILE A 1 90 ? 14.329 3.917 -8.251 1.00 87.88 90 ILE A CA 1
ATOM 640 C C . ILE A 1 90 ? 13.933 2.441 -8.063 1.00 87.88 90 ILE A C 1
ATOM 642 O O . ILE A 1 90 ? 13.197 1.892 -8.880 1.00 87.88 90 ILE A O 1
ATOM 646 N N . THR A 1 91 ? 14.351 1.803 -6.965 1.00 88.12 91 THR A N 1
ATOM 647 C CA . THR A 1 91 ? 13.973 0.409 -6.655 1.00 88.12 91 THR A CA 1
ATOM 648 C C . THR A 1 91 ? 12.481 0.251 -6.325 1.00 88.12 91 THR A C 1
ATOM 650 O O . THR A 1 91 ? 11.897 -0.798 -6.589 1.00 88.12 91 THR A O 1
ATOM 653 N N . LEU A 1 92 ? 11.841 1.280 -5.768 1.00 87.38 92 LEU A N 1
ATOM 654 C CA . LEU A 1 92 ? 10.394 1.319 -5.546 1.00 87.38 92 LEU A CA 1
ATOM 655 C C . LEU A 1 92 ? 9.619 1.476 -6.866 1.00 87.38 92 LEU A C 1
ATOM 657 O O . LEU A 1 92 ? 8.611 0.800 -7.048 1.00 87.38 92 LEU A O 1
ATOM 661 N N . LEU A 1 93 ? 10.100 2.309 -7.795 1.00 90.69 93 LEU A N 1
ATOM 662 C CA . LEU A 1 93 ? 9.515 2.464 -9.131 1.00 90.69 93 LEU A CA 1
ATOM 663 C C . LEU A 1 93 ? 9.568 1.152 -9.930 1.00 90.69 93 LEU A C 1
ATOM 665 O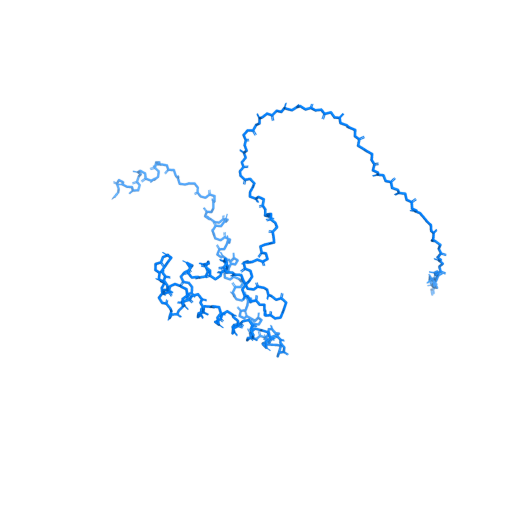 O . LEU A 1 93 ? 8.560 0.747 -10.499 1.00 90.69 93 LEU A O 1
ATOM 669 N N . ASP A 1 94 ? 10.705 0.455 -9.913 1.00 90.75 94 ASP A N 1
ATOM 670 C CA . ASP A 1 94 ? 10.870 -0.868 -10.535 1.00 90.75 94 ASP A CA 1
ATOM 671 C C . ASP A 1 94 ? 9.869 -1.904 -9.981 1.00 90.75 94 ASP A C 1
ATOM 673 O O . ASP A 1 94 ? 9.212 -2.629 -10.735 1.00 90.75 94 ASP A O 1
ATOM 677 N N . LYS A 1 95 ? 9.658 -1.905 -8.657 1.00 89.12 95 LYS A N 1
ATOM 678 C CA . LYS A 1 95 ? 8.647 -2.749 -8.001 1.00 89.12 95 LYS A CA 1
ATOM 679 C C . LYS A 1 95 ? 7.210 -2.350 -8.343 1.00 89.12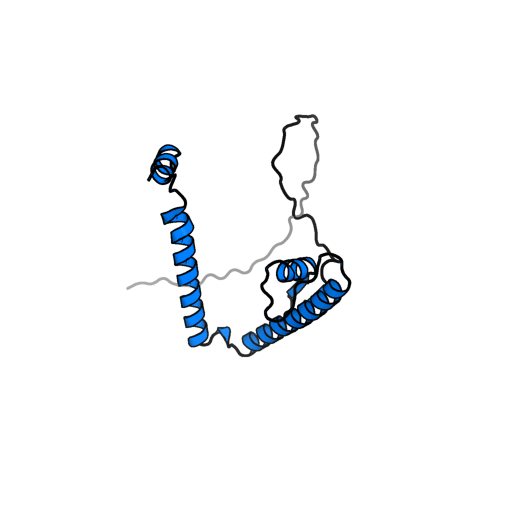 95 LYS A C 1
ATOM 681 O O . LYS A 1 95 ? 6.389 -3.243 -8.532 1.00 89.12 95 LYS A O 1
ATOM 686 N N . ALA A 1 96 ? 6.905 -1.057 -8.451 1.00 89.19 96 ALA A N 1
ATOM 687 C CA . ALA A 1 96 ? 5.584 -0.575 -8.857 1.00 89.19 96 ALA A CA 1
ATOM 688 C C . ALA A 1 96 ? 5.267 -0.970 -10.310 1.00 89.19 96 ALA A C 1
ATOM 690 O O . ALA A 1 96 ? 4.230 -1.570 -10.573 1.00 89.19 96 ALA A O 1
ATOM 691 N N . ILE A 1 97 ? 6.203 -0.747 -11.240 1.00 93.25 97 ILE A N 1
ATOM 692 C CA . ILE A 1 97 ? 6.076 -1.185 -12.639 1.00 93.25 97 ILE A CA 1
ATOM 693 C C . ILE A 1 97 ? 5.868 -2.706 -12.712 1.00 93.25 97 ILE A C 1
ATOM 695 O O . ILE A 1 97 ? 4.966 -3.171 -13.406 1.00 93.25 97 ILE A O 1
ATOM 699 N N . SER A 1 98 ? 6.659 -3.479 -11.961 1.00 93.31 98 SER A N 1
ATOM 700 C CA . SER A 1 98 ? 6.543 -4.944 -11.913 1.00 93.31 98 SER A CA 1
ATOM 701 C C . SER A 1 98 ? 5.187 -5.419 -11.377 1.00 93.31 98 SER A C 1
ATOM 703 O O . SER A 1 98 ? 4.614 -6.364 -11.917 1.00 93.31 98 SER A O 1
ATOM 705 N N . ALA A 1 99 ? 4.651 -4.762 -10.343 1.00 91.38 99 ALA A N 1
ATOM 706 C CA . ALA A 1 99 ? 3.338 -5.075 -9.783 1.00 91.38 99 ALA A CA 1
ATOM 707 C C . ALA A 1 99 ? 2.203 -4.764 -10.773 1.00 91.38 99 ALA A C 1
ATOM 709 O O . ALA A 1 99 ? 1.321 -5.599 -10.970 1.00 91.38 99 ALA A O 1
ATOM 710 N N . ASN A 1 100 ? 2.257 -3.615 -11.451 1.00 93.75 100 ASN A N 1
ATOM 711 C CA . ASN A 1 100 ? 1.247 -3.222 -12.433 1.00 93.75 100 ASN A CA 1
ATOM 712 C C . ASN A 1 100 ? 1.274 -4.136 -13.672 1.00 93.75 100 ASN A C 1
ATOM 714 O O . ASN A 1 100 ? 0.220 -4.508 -14.182 1.00 93.75 100 ASN A O 1
ATOM 718 N N . LEU A 1 101 ? 2.457 -4.569 -14.127 1.00 95.81 101 LEU A N 1
ATOM 719 C CA . LEU A 1 101 ? 2.576 -5.561 -15.204 1.00 95.81 101 LEU A CA 1
ATOM 720 C C . LEU A 1 101 ? 1.992 -6.926 -14.803 1.00 95.81 101 LEU A C 1
ATOM 722 O O . LEU A 1 101 ? 1.263 -7.524 -15.592 1.00 95.81 101 LEU A O 1
ATOM 726 N N . LEU A 1 102 ? 2.253 -7.393 -13.576 1.00 96.00 102 LEU A N 1
ATOM 727 C CA . LEU A 1 102 ? 1.670 -8.631 -13.043 1.00 96.00 102 LEU A CA 1
ATOM 728 C C . LEU A 1 102 ? 0.140 -8.539 -12.904 1.00 96.00 102 LEU A C 1
ATOM 730 O O . LEU A 1 102 ? -0.562 -9.510 -13.175 1.00 96.00 102 LEU A O 1
ATOM 734 N N . TYR A 1 103 ? -0.386 -7.376 -12.516 1.00 94.56 103 TYR A N 1
ATOM 735 C CA . TYR A 1 103 ? -1.825 -7.119 -12.455 1.00 94.56 103 TYR A CA 1
ATOM 736 C C . TYR A 1 103 ? -2.482 -7.177 -13.844 1.00 94.56 103 TYR A C 1
ATOM 738 O O . TYR A 1 103 ? -3.495 -7.854 -14.011 1.00 94.56 103 TYR A O 1
ATOM 746 N N . LEU A 1 104 ? -1.886 -6.538 -14.856 1.00 96.00 104 LEU A N 1
ATOM 747 C CA . LEU A 1 104 ? -2.398 -6.574 -16.231 1.00 96.00 104 LEU A CA 1
ATOM 748 C C . LEU A 1 104 ? -2.367 -7.991 -16.833 1.00 96.00 104 LEU A C 1
ATOM 750 O O . LEU A 1 104 ? -3.320 -8.383 -17.505 1.00 96.00 104 LEU A O 1
ATOM 754 N N . ASP A 1 105 ? -1.325 -8.779 -16.550 1.00 97.00 105 ASP A N 1
ATOM 755 C CA . ASP A 1 105 ? -1.252 -10.198 -16.929 1.00 97.00 105 ASP A CA 1
ATOM 756 C C . ASP A 1 105 ? -2.335 -11.038 -16.220 1.00 97.00 105 ASP A C 1
ATOM 758 O O . ASP A 1 105 ? -3.051 -11.810 -16.859 1.00 97.00 105 ASP A O 1
ATOM 762 N N . ALA A 1 106 ? -2.547 -10.822 -14.917 1.00 96.38 106 ALA A N 1
ATOM 763 C CA . ALA A 1 106 ? -3.597 -11.497 -14.153 1.00 96.38 106 ALA A CA 1
ATOM 764 C C . ALA A 1 106 ? -5.016 -11.186 -14.677 1.00 96.38 106 ALA A C 1
ATOM 766 O O . ALA A 1 106 ? -5.841 -12.099 -14.759 1.00 96.38 106 ALA A O 1
ATOM 767 N N . LEU A 1 107 ? -5.288 -9.939 -15.089 1.00 95.56 107 LEU A N 1
ATOM 768 C CA . LEU A 1 107 ? -6.535 -9.565 -15.775 1.00 95.56 107 LEU A CA 1
ATOM 769 C C . LEU A 1 107 ? -6.655 -10.229 -17.154 1.00 95.56 107 LEU A C 1
ATOM 771 O O . LEU A 1 107 ? -7.713 -10.752 -17.499 1.00 95.56 107 LEU A O 1
ATOM 775 N N . GLN A 1 108 ? -5.578 -10.253 -17.947 1.00 96.31 108 GLN A N 1
ATOM 776 C CA . GLN A 1 108 ? -5.573 -10.910 -19.259 1.00 96.31 108 GLN A CA 1
ATOM 777 C C . GLN A 1 108 ? -5.825 -12.427 -19.147 1.00 96.31 108 GLN A C 1
ATOM 779 O O . GLN A 1 108 ? -6.424 -13.023 -20.045 1.00 96.31 108 GLN A O 1
ATOM 784 N N . GLN A 1 109 ? -5.408 -13.045 -18.041 1.00 97.25 109 GLN A N 1
ATOM 785 C CA . GLN A 1 109 ? -5.667 -14.448 -17.709 1.00 97.25 109 GLN A CA 1
ATOM 786 C C . GLN A 1 109 ? -7.021 -14.687 -17.004 1.00 97.25 109 GLN A C 1
ATOM 788 O O . GLN A 1 109 ? -7.374 -15.841 -16.750 1.00 97.25 109 GLN A O 1
ATOM 793 N N . GLY A 1 110 ? -7.793 -13.638 -16.690 1.00 96.81 110 GLY A N 1
ATOM 794 C CA . GLY A 1 110 ? -9.089 -13.741 -16.008 1.00 96.81 110 GLY A CA 1
ATOM 795 C C . GLY A 1 110 ? -9.003 -14.243 -14.561 1.00 96.81 110 GLY A C 1
ATOM 796 O O . GLY A 1 110 ? -9.935 -14.884 -14.070 1.00 96.81 110 GLY A O 1
ATOM 797 N N . VAL A 1 111 ? -7.874 -14.018 -13.877 1.00 96.75 111 VAL A N 1
ATOM 798 C CA . VAL A 1 111 ? -7.651 -14.466 -12.488 1.00 96.75 111 VAL A CA 1
ATOM 799 C C . VAL A 1 111 ? -8.617 -13.776 -11.519 1.00 96.75 111 VAL A C 1
ATOM 801 O O . VAL A 1 111 ? -9.104 -14.404 -10.579 1.00 96.75 111 VAL A O 1
ATOM 804 N N . ASP A 1 112 ? -8.971 -12.526 -11.810 1.00 94.69 112 ASP A N 1
ATOM 805 C CA . ASP A 1 112 ? -9.989 -11.724 -11.126 1.00 94.69 112 ASP A CA 1
ATOM 806 C C . ASP A 1 112 ? -11.390 -12.365 -11.142 1.00 94.69 112 ASP A C 1
ATOM 808 O O . ASP A 1 112 ? -12.193 -12.141 -10.235 1.00 94.69 112 ASP A O 1
ATOM 812 N N . GLN A 1 113 ? -11.689 -13.195 -12.144 1.00 95.94 113 GLN A N 1
ATOM 813 C CA . GLN A 1 113 ? -13.001 -13.830 -12.328 1.00 95.94 113 GLN A CA 1
ATOM 814 C C . GLN A 1 113 ? -13.091 -15.205 -11.649 1.00 95.94 113 GLN A C 1
ATOM 816 O O . GLN A 1 113 ? -14.158 -15.823 -11.630 1.00 95.94 113 GLN A O 1
ATOM 821 N N . GLN A 1 114 ? -11.989 -15.709 -11.083 1.00 97.88 114 GLN A N 1
ATOM 822 C CA . GLN A 1 114 ? -11.963 -17.032 -10.467 1.00 97.88 114 GLN A CA 1
ATOM 823 C C . GLN A 1 114 ? -12.773 -17.053 -9.156 1.00 97.88 114 GLN A C 1
ATOM 825 O O . GLN A 1 114 ? -12.645 -16.132 -8.344 1.00 97.88 114 GLN A O 1
ATOM 830 N N . PRO A 1 115 ? -13.561 -18.117 -8.877 1.00 97.94 115 PRO A N 1
ATOM 831 C CA . PRO A 1 115 ? -14.423 -18.174 -7.693 1.00 97.94 115 PRO A CA 1
ATOM 832 C C . PRO A 1 115 ? -13.699 -17.961 -6.358 1.00 97.94 115 PRO A C 1
ATOM 834 O O . PRO A 1 115 ? -14.283 -17.372 -5.455 1.00 97.94 115 PRO A O 1
ATOM 837 N N . VAL A 1 116 ? -12.439 -18.406 -6.253 1.00 97.44 116 VAL A N 1
ATOM 838 C CA . VAL A 1 116 ? -11.595 -18.249 -5.055 1.00 97.44 116 VAL A CA 1
ATOM 839 C C . VAL A 1 116 ? -11.251 -16.778 -4.821 1.00 97.44 116 VAL A C 1
ATOM 841 O O . VAL A 1 116 ? -11.568 -16.248 -3.762 1.00 97.44 116 VAL A O 1
ATOM 844 N N . TYR A 1 117 ? -10.700 -16.092 -5.830 1.00 96.81 117 TYR A N 1
ATOM 845 C CA . TYR A 1 117 ? -10.393 -14.659 -5.758 1.00 96.81 117 TYR A CA 1
ATOM 846 C C . TYR A 1 117 ? -11.648 -13.842 -5.419 1.00 96.81 117 TYR A C 1
ATOM 848 O O . TYR A 1 117 ? -11.644 -13.019 -4.509 1.00 96.81 117 TYR A O 1
ATOM 856 N N . GLN A 1 118 ? -12.759 -14.145 -6.092 1.00 97.62 118 GLN A N 1
ATOM 857 C CA . GLN A 1 118 ? -14.056 -13.521 -5.841 1.00 97.62 118 GLN A CA 1
ATOM 858 C C . GLN A 1 118 ? -14.585 -13.771 -4.416 1.00 97.62 118 GLN A C 1
ATOM 860 O O . GLN A 1 118 ? -15.292 -12.924 -3.874 1.00 97.62 118 GLN A O 1
ATOM 865 N N . GLU A 1 119 ? -14.282 -14.911 -3.789 1.00 98.00 119 GLU A N 1
ATOM 866 C CA . GLU A 1 119 ? -14.645 -15.170 -2.390 1.00 98.00 119 GLU A CA 1
ATOM 867 C C . GLU A 1 119 ? -13.738 -14.421 -1.407 1.00 98.00 119 GLU A C 1
ATOM 869 O O . GLU A 1 119 ? -14.242 -13.819 -0.459 1.00 98.00 119 GLU A O 1
ATOM 874 N N . ASP A 1 120 ? -12.428 -14.398 -1.650 1.00 97.50 120 ASP A N 1
ATOM 875 C CA . ASP A 1 120 ? -11.469 -13.706 -0.786 1.00 97.50 120 ASP A CA 1
ATOM 876 C C . ASP A 1 120 ? -11.630 -12.177 -0.826 1.00 97.50 120 ASP A C 1
ATOM 878 O O . ASP A 1 120 ? -11.526 -11.531 0.219 1.00 97.50 120 ASP A O 1
ATOM 882 N N . ILE A 1 121 ? -12.003 -11.602 -1.977 1.00 97.19 121 ILE A N 1
ATOM 883 C CA . ILE A 1 121 ? -12.390 -10.185 -2.078 1.00 97.19 121 ILE A CA 1
ATOM 884 C C . ILE A 1 121 ? -13.638 -9.892 -1.234 1.00 97.19 121 ILE A C 1
ATOM 886 O O . ILE A 1 121 ? -13.592 -8.980 -0.413 1.00 97.19 121 ILE A O 1
ATOM 890 N N . ARG A 1 122 ? -14.710 -10.697 -1.326 1.00 97.88 122 ARG A N 1
ATOM 891 C CA . ARG A 1 122 ? -15.913 -10.501 -0.487 1.00 97.88 122 ARG A CA 1
ATOM 892 C C . ARG A 1 122 ? -15.598 -10.567 1.010 1.00 97.88 122 ARG A C 1
ATOM 894 O O . ARG A 1 122 ? -16.049 -9.719 1.772 1.00 97.88 122 ARG A O 1
ATOM 901 N N . ARG A 1 123 ? -14.771 -11.532 1.435 1.00 98.00 123 ARG A N 1
ATOM 902 C CA . ARG A 1 123 ? -14.321 -11.657 2.838 1.00 98.00 123 ARG A CA 1
ATOM 903 C C . ARG A 1 123 ? -13.547 -10.419 3.311 1.00 98.00 123 ARG A C 1
ATOM 905 O O . ARG A 1 123 ? -13.669 -10.028 4.472 1.00 98.00 123 ARG A O 1
ATOM 912 N N . PHE A 1 124 ? -12.752 -9.807 2.431 1.00 97.69 124 PHE A N 1
ATOM 913 C CA . PHE A 1 124 ? -12.046 -8.556 2.710 1.00 97.69 124 PHE A CA 1
ATOM 914 C C . PHE A 1 124 ? -13.009 -7.358 2.787 1.00 97.69 124 PHE A C 1
ATOM 916 O O . PHE A 1 124 ? -12.935 -6.584 3.741 1.00 97.69 124 PHE A O 1
ATOM 923 N N . GLU A 1 125 ? -13.946 -7.236 1.843 1.00 97.62 125 GLU A N 1
ATOM 924 C CA . GLU A 1 125 ? -14.986 -6.196 1.833 1.00 97.62 125 GLU A CA 1
ATOM 925 C C . GLU A 1 125 ? -15.838 -6.224 3.113 1.00 97.62 125 GLU A C 1
ATOM 927 O O . GLU A 1 125 ? -15.995 -5.187 3.762 1.00 97.62 125 GLU A O 1
ATOM 932 N N . ASP A 1 126 ? -16.303 -7.405 3.537 1.00 98.31 126 ASP A N 1
ATOM 933 C CA . ASP A 1 126 ? -17.054 -7.599 4.786 1.00 98.31 126 ASP A CA 1
ATOM 934 C C . ASP A 1 126 ? -16.249 -7.144 6.020 1.00 98.31 126 ASP A C 1
ATOM 936 O O . ASP A 1 126 ? -16.781 -6.475 6.913 1.00 98.31 126 ASP A O 1
ATOM 940 N N . ALA A 1 127 ? -14.950 -7.461 6.076 1.00 97.88 127 ALA A N 1
ATOM 941 C CA . ALA A 1 127 ? -14.074 -7.086 7.189 1.00 97.88 127 ALA A CA 1
ATOM 942 C C . ALA A 1 127 ? -13.797 -5.569 7.251 1.00 97.88 127 ALA A C 1
ATOM 944 O O . ALA A 1 127 ? -13.754 -4.984 8.344 1.00 97.88 127 ALA A O 1
ATOM 945 N N . VAL A 1 128 ? -13.650 -4.921 6.090 1.00 97.06 128 VAL A N 1
ATOM 946 C CA . VAL A 1 128 ? -13.530 -3.460 5.972 1.00 97.06 128 VAL A CA 1
ATOM 947 C C . VAL A 1 128 ? -14.844 -2.786 6.376 1.00 97.06 128 VAL A C 1
ATOM 949 O O . VAL A 1 128 ? -14.829 -1.881 7.211 1.00 97.06 128 VAL A O 1
ATOM 952 N N . LEU A 1 129 ? -15.985 -3.260 5.868 1.00 97.69 129 LEU A N 1
ATOM 953 C CA . LEU A 1 129 ? -17.312 -2.729 6.189 1.00 97.69 129 LEU A CA 1
ATOM 954 C C . LEU A 1 129 ? -17.627 -2.838 7.688 1.00 97.69 129 LEU A C 1
ATOM 956 O O . LEU A 1 129 ? -18.031 -1.850 8.304 1.00 97.69 129 LEU A O 1
ATOM 960 N N . ALA A 1 130 ? -17.384 -4.001 8.297 1.00 97.00 130 ALA A N 1
ATOM 961 C CA . ALA A 1 130 ? -17.581 -4.212 9.731 1.00 97.00 130 ALA A CA 1
ATOM 962 C C . ALA A 1 130 ? -16.701 -3.283 10.587 1.00 97.00 130 ALA A C 1
ATOM 964 O O . ALA A 1 130 ? -17.119 -2.839 11.658 1.00 97.00 130 ALA A O 1
ATOM 965 N N . THR A 1 131 ? -15.495 -2.955 10.116 1.00 96.31 131 THR A N 1
ATOM 966 C CA . THR A 1 131 ? -14.577 -2.043 10.811 1.00 96.31 131 THR A CA 1
ATOM 967 C C . THR A 1 131 ? -15.009 -0.584 10.667 1.00 96.31 131 THR A C 1
ATOM 969 O O . THR A 1 131 ? -15.143 0.098 11.680 1.00 96.31 131 THR A O 1
ATOM 972 N N . LEU A 1 132 ? -15.365 -0.137 9.459 1.00 95.25 132 LEU A N 1
ATOM 973 C CA . LEU A 1 132 ? -15.901 1.209 9.224 1.00 95.25 132 LEU A CA 1
ATOM 974 C C . LEU A 1 132 ? -17.220 1.458 9.974 1.00 95.25 132 LEU A C 1
ATOM 976 O O . LEU A 1 132 ? -17.438 2.557 10.482 1.00 95.25 132 LEU A O 1
ATOM 980 N N . TYR A 1 133 ? -18.089 0.447 10.077 1.00 95.12 133 TYR A N 1
ATOM 981 C CA . TYR A 1 133 ? -19.320 0.516 10.869 1.00 95.12 133 TYR A CA 1
ATOM 982 C C . TYR A 1 133 ? -19.025 0.670 12.368 1.00 95.12 133 TYR A C 1
ATOM 984 O O . TYR A 1 133 ? -19.585 1.546 13.027 1.00 95.12 133 TYR A O 1
ATOM 992 N N . ARG A 1 134 ? -18.098 -0.135 12.903 1.00 93.31 134 ARG A N 1
ATOM 993 C CA . ARG A 1 134 ? -17.642 -0.059 14.299 1.00 93.31 134 ARG A CA 1
ATOM 994 C C . ARG A 1 134 ? -17.105 1.335 14.636 1.00 93.31 134 ARG A C 1
ATOM 996 O O . ARG A 1 134 ? -17.527 1.935 15.617 1.00 93.31 134 ARG A O 1
ATOM 1003 N N . GLU A 1 135 ? -16.216 1.860 13.799 1.00 91.62 135 GLU A N 1
ATOM 1004 C CA . GLU A 1 135 ? -15.594 3.172 13.987 1.00 91.62 135 GLU A CA 1
ATOM 1005 C C . GLU A 1 135 ? -16.609 4.315 13.906 1.00 91.62 135 GLU A C 1
ATOM 1007 O O . GLU A 1 135 ? -16.626 5.172 14.783 1.00 91.62 135 GLU A O 1
ATOM 1012 N N . LYS A 1 136 ? -17.474 4.330 12.883 1.00 90.88 136 LYS A N 1
ATOM 1013 C CA . LYS A 1 136 ? -18.331 5.492 12.592 1.00 90.88 136 LYS A CA 1
ATOM 1014 C C . LYS A 1 136 ? -19.707 5.462 13.249 1.00 90.88 136 LYS A C 1
ATOM 1016 O O . LYS A 1 136 ? -20.273 6.526 13.441 1.00 90.88 136 LYS A O 1
ATOM 1021 N N . VAL A 1 137 ? -20.248 4.282 13.561 1.00 90.25 137 VAL A N 1
ATOM 1022 C CA . VAL A 1 137 ? -21.629 4.125 14.065 1.00 90.25 137 VAL A CA 1
ATOM 1023 C C . VAL A 1 137 ? -21.670 3.612 15.504 1.00 90.25 137 VAL A C 1
ATOM 1025 O O . VAL A 1 137 ? -22.581 3.971 16.241 1.00 90.25 137 VAL A O 1
ATOM 1028 N N . LEU A 1 138 ? -20.700 2.790 15.928 1.00 88.50 138 LEU A N 1
ATOM 1029 C CA . LEU A 1 138 ? -20.653 2.300 17.314 1.00 88.50 138 LEU A CA 1
ATOM 1030 C C . LEU A 1 138 ? -19.794 3.180 18.229 1.00 88.50 138 LEU A C 1
ATOM 1032 O O . LEU A 1 138 ? -20.143 3.333 19.394 1.00 88.50 138 LEU A O 1
ATOM 1036 N N . TYR A 1 139 ? -18.693 3.747 17.724 1.00 87.19 139 TYR A N 1
ATOM 1037 C CA . TYR A 1 139 ? -17.784 4.588 18.516 1.00 87.19 139 TYR A CA 1
ATOM 1038 C C . TYR A 1 139 ? -17.808 6.079 18.146 1.00 87.19 139 TYR A C 1
ATOM 1040 O O . TYR A 1 139 ? -17.538 6.904 19.013 1.00 87.19 139 TYR A O 1
ATOM 1048 N N . GLY A 1 140 ? -18.148 6.435 16.902 1.00 80.38 140 GLY A N 1
ATOM 1049 C CA . GLY A 1 140 ? -18.000 7.800 16.374 1.00 80.38 140 GLY A CA 1
ATOM 1050 C C . GLY A 1 140 ? -18.749 8.895 17.142 1.00 80.38 140 GLY A C 1
ATOM 1051 O O . GLY A 1 140 ? -18.230 10.000 17.268 1.00 80.38 140 GLY A O 1
ATOM 1052 N N . ASP A 1 141 ? -19.920 8.571 17.697 1.00 81.12 141 ASP A N 1
ATOM 1053 C CA . ASP A 1 141 ? -20.759 9.500 18.470 1.00 81.12 141 ASP A CA 1
ATOM 1054 C C . ASP A 1 141 ? -20.602 9.351 20.003 1.00 81.12 141 ASP A C 1
ATOM 1056 O O . ASP A 1 141 ? -21.313 10.016 20.763 1.00 81.12 141 ASP A O 1
ATOM 1060 N N . ILE A 1 142 ? -19.687 8.496 20.495 1.00 84.19 142 ILE A N 1
ATOM 1061 C CA . ILE A 1 142 ? -19.444 8.355 21.942 1.00 84.19 142 ILE A CA 1
ATOM 1062 C C . ILE A 1 142 ? -18.654 9.565 22.451 1.00 84.19 142 ILE A C 1
ATOM 1064 O O . ILE A 1 142 ? -17.433 9.647 22.320 1.00 84.19 142 ILE A O 1
ATOM 1068 N N . GLN A 1 143 ? -19.364 10.492 23.089 1.00 83.44 143 GLN A N 1
ATOM 1069 C CA . GLN A 1 143 ? -18.762 11.585 23.845 1.00 83.44 143 GLN A CA 1
ATOM 1070 C C . GLN A 1 143 ? -18.378 11.098 25.246 1.00 83.44 143 GLN A C 1
ATOM 1072 O O . GLN A 1 143 ? -19.247 10.724 26.030 1.00 83.44 143 GLN A O 1
ATOM 1077 N N . VAL A 1 144 ? -17.082 11.132 25.555 1.00 86.56 144 VAL A N 1
ATOM 1078 C CA . VAL A 1 144 ? -16.548 10.928 26.910 1.00 86.56 144 VAL A CA 1
ATOM 1079 C C . VAL A 1 144 ? -16.506 12.286 27.613 1.00 86.56 144 VAL A C 1
ATOM 1081 O O . VAL A 1 144 ? -16.024 13.256 27.024 1.00 86.56 144 VAL A O 1
ATOM 1084 N N . SER A 1 145 ? -17.010 12.380 28.847 1.00 90.44 145 SER A N 1
ATOM 1085 C CA . SER A 1 145 ? -17.002 13.643 29.602 1.00 90.44 145 SER A CA 1
ATOM 1086 C C . SER A 1 145 ? -15.707 13.836 30.402 1.00 90.44 145 SER A C 1
ATOM 1088 O O . SER A 1 145 ? -15.015 12.875 30.745 1.00 90.44 145 SER A O 1
ATOM 1090 N N . GLU A 1 146 ? -15.373 15.089 30.728 1.00 89.69 146 GLU A N 1
ATOM 1091 C CA . GLU A 1 146 ? -14.215 15.394 31.579 1.00 89.69 146 GLU A CA 1
ATOM 1092 C C . GLU A 1 146 ? -14.389 14.773 32.974 1.00 89.69 146 GLU A C 1
ATOM 1094 O O . GLU A 1 146 ? -13.437 14.257 33.544 1.00 89.69 146 GLU A O 1
ATOM 1099 N N . GLU A 1 147 ? -15.610 14.740 33.513 1.00 90.62 147 GLU A N 1
ATOM 1100 C CA . GLU A 1 147 ? -15.915 14.096 34.793 1.00 90.62 147 GLU A CA 1
ATOM 1101 C C . GLU A 1 147 ? -15.600 12.593 34.767 1.00 90.62 147 GLU A C 1
ATOM 1103 O O . GLU A 1 147 ? -14.982 12.092 35.704 1.00 90.62 147 GLU A O 1
ATOM 1108 N N . GLU A 1 148 ? -15.952 11.889 33.687 1.00 89.44 148 GLU A N 1
ATOM 1109 C CA . GLU A 1 148 ? -15.681 10.454 33.515 1.00 89.44 148 GLU A CA 1
ATOM 1110 C C . GLU A 1 148 ? -14.169 10.164 33.423 1.00 89.44 148 GLU A C 1
ATOM 1112 O O . GLU A 1 148 ? -13.659 9.254 34.084 1.00 89.44 148 GLU A O 1
ATOM 1117 N N . ILE A 1 149 ? -13.421 11.005 32.696 1.00 91.25 149 ILE A N 1
ATOM 1118 C CA . ILE A 1 149 ? -11.948 10.975 32.648 1.00 91.25 149 ILE A CA 1
ATOM 1119 C C . ILE A 1 149 ? -11.363 11.207 34.050 1.00 91.25 149 ILE A C 1
ATOM 1121 O O . ILE A 1 149 ? -10.485 10.471 34.512 1.00 91.25 149 ILE A O 1
ATOM 1125 N N . GLN A 1 150 ? -11.872 12.214 34.757 1.00 92.69 150 GLN A N 1
ATOM 1126 C CA . GLN A 1 150 ? -11.422 12.594 36.090 1.00 92.69 150 GLN A CA 1
ATOM 1127 C C . GLN A 1 150 ? -11.821 11.580 37.171 1.00 92.69 150 GLN A C 1
ATOM 1129 O O . GLN A 1 150 ? -11.199 11.578 38.230 1.00 92.69 150 GLN A O 1
ATOM 1134 N N . GLU A 1 151 ? -12.842 10.744 36.981 1.00 93.62 151 GLU A N 1
ATOM 1135 C CA . GLU A 1 151 ? -13.123 9.602 37.862 1.00 93.62 151 GLU A CA 1
ATOM 1136 C C . GLU A 1 151 ? -12.214 8.409 37.551 1.00 93.62 151 GLU A C 1
ATOM 1138 O O . GLU A 1 151 ? -11.698 7.788 38.483 1.00 93.62 151 GLU A O 1
ATOM 1143 N N . TYR A 1 152 ? -11.934 8.132 36.272 1.00 93.38 152 TYR A N 1
ATOM 1144 C CA . TYR A 1 152 ? -11.006 7.072 35.868 1.00 93.38 152 TYR A CA 1
ATOM 1145 C C . TYR A 1 152 ? -9.594 7.281 36.446 1.00 93.38 152 TYR A C 1
ATOM 1147 O O . TYR A 1 152 ? -9.013 6.351 37.000 1.00 93.38 152 TYR A O 1
ATOM 1155 N N . PHE A 1 153 ? -9.060 8.508 36.398 1.00 91.69 153 PHE A N 1
ATOM 1156 C CA . PHE A 1 153 ? -7.721 8.828 36.921 1.00 91.69 153 PHE A CA 1
ATOM 1157 C C . PHE A 1 153 ? -7.607 8.914 38.457 1.00 91.69 153 PHE A C 1
ATOM 1159 O O . PHE A 1 153 ? -6.498 9.062 38.971 1.00 91.69 153 PHE A O 1
ATOM 1166 N N . LYS A 1 154 ? -8.714 8.824 39.209 1.00 90.94 154 LYS A N 1
ATOM 1167 C CA . LYS A 1 154 ? -8.715 8.837 40.690 1.00 90.94 154 LYS A CA 1
ATOM 1168 C C . LYS A 1 154 ? -8.751 7.433 41.314 1.00 90.94 154 LYS A C 1
ATOM 1170 O O . LYS A 1 154 ? -8.905 7.329 42.532 1.00 90.94 154 LYS A O 1
ATOM 1175 N N . ARG A 1 155 ? -8.678 6.380 40.495 1.00 68.25 155 ARG A N 1
ATOM 1176 C CA . ARG A 1 155 ? -9.013 4.996 40.856 1.00 68.25 155 ARG A CA 1
ATOM 1177 C C . ARG A 1 155 ? -7.801 4.067 40.927 1.00 68.25 155 ARG A C 1
ATOM 1179 O O . ARG A 1 155 ? -7.895 3.121 41.739 1.00 68.25 155 ARG A O 1
#

Sequence (155 aa):
MCNNNIKFLSRAALVLGLSLLGACGDKSSDATVTGPVSQAVSAQQSGDVVARVGEEEINFSLLNTMLNSSAMVGLSIPALGTPERQQVIITLLDKAISANLLYLDALQQGVDQQPVYQEDIRRFEDAVLATLYREKVLYGDIQVSEEEIQEYFKR

pLDDT: mean 73.49, std 23.79, range [28.7, 98.31]